Protein AF-A0A916DM72-F1 (afdb_monomer)

pLDDT: mean 70.42, std 20.65, range [30.05, 92.31]

Radius of gyration: 19.72 Å; Cα contacts (8 Å, |Δi|>4): 165; chains: 1; bounding box: 39×69×41 Å

Nearest PDB structures (foldseek):
  4cnz-assembly2_F  TM=7.551E-01  e=2.089E-03  Azospirillum brasilense
  4c3k-assembly2_C  TM=7.661E-01  e=3.085E-03  Synechococcus elongatus
  1ufl-assembly1_C  TM=6.853E-01  e=6.728E-03  Thermus thermophilus HB8
  4usi-assembly1_C  TM=7.228E-01  e=2.467E-02  Chlamydomonas reinhardtii
  7o9m-assembly1_f  TM=4.682E-01  e=5.041E-02  Homo sapiens

Foldseek 3Di:
DWKKKKFKDQDDVLLVQLLVLCVVVPQDVLQKDKDWDDPPDPDPDDRTMIMIMGIHPDVVCVVVSQCSSVVSPRPDMDMDDADDDPPDPGPGPCPPPDPDPPDPPDDDDDDDDDDD

Structure (mmCIF, N/CA/C/O backbone):
data_AF-A0A916DM72-F1
#
_entry.id   AF-A0A916DM72-F1
#
loop_
_atom_site.group_PDB
_atom_site.id
_atom_site.type_symbol
_atom_site.label_atom_id
_atom_site.label_alt_id
_atom_site.label_comp_id
_atom_site.label_asym_id
_atom_site.label_entity_id
_atom_site.label_seq_id
_atom_site.pdbx_PDB_ins_code
_atom_site.Cartn_x
_atom_site.Cartn_y
_atom_site.Cartn_z
_atom_site.occupancy
_atom_site.B_iso_or_equiv
_atom_site.auth_seq_id
_atom_site.auth_comp_id
_atom_site.auth_asym_id
_atom_site.auth_atom_id
_atom_site.pdbx_PDB_model_num
ATOM 1 N N . MET A 1 1 ? 13.321 4.371 -14.922 1.00 62.38 1 MET A N 1
ATOM 2 C CA . MET A 1 1 ? 12.310 5.147 -14.182 1.00 62.38 1 MET A CA 1
ATOM 3 C C . MET A 1 1 ? 11.334 4.144 -13.632 1.00 62.38 1 MET A C 1
ATOM 5 O O . MET A 1 1 ? 10.777 3.394 -14.422 1.00 62.38 1 MET A O 1
ATOM 9 N N . ASP A 1 2 ? 11.210 4.082 -12.316 1.00 71.38 2 ASP A N 1
ATOM 10 C CA . ASP A 1 2 ? 10.321 3.139 -11.652 1.00 71.38 2 ASP A CA 1
ATOM 11 C C . ASP A 1 2 ? 8.953 3.788 -11.436 1.00 71.38 2 ASP A C 1
ATOM 13 O O . ASP A 1 2 ? 8.852 4.986 -11.136 1.00 71.38 2 ASP A O 1
ATOM 17 N N . THR A 1 3 ? 7.896 2.994 -11.582 1.00 85.69 3 THR A N 1
ATOM 18 C CA . THR A 1 3 ? 6.562 3.409 -11.159 1.00 85.69 3 THR A CA 1
ATOM 19 C C . THR A 1 3 ? 6.425 3.106 -9.673 1.00 85.69 3 THR A C 1
ATOM 21 O O . THR A 1 3 ? 6.817 2.043 -9.197 1.00 85.69 3 THR A O 1
ATOM 24 N N . ILE A 1 4 ? 5.870 4.040 -8.915 1.00 87.69 4 ILE A N 1
ATOM 25 C CA . ILE A 1 4 ? 5.521 3.849 -7.513 1.00 87.69 4 ILE A CA 1
ATOM 26 C C . ILE A 1 4 ? 4.005 3.954 -7.416 1.00 87.69 4 ILE A C 1
ATOM 28 O O . ILE A 1 4 ? 3.411 4.941 -7.852 1.00 87.69 4 ILE A O 1
ATOM 32 N N . ILE A 1 5 ? 3.378 2.933 -6.846 1.00 89.56 5 ILE A N 1
ATOM 33 C CA . ILE A 1 5 ? 1.949 2.933 -6.549 1.00 89.56 5 ILE A CA 1
ATOM 34 C C . ILE A 1 5 ? 1.797 3.049 -5.034 1.00 89.56 5 ILE A C 1
ATOM 36 O O . ILE A 1 5 ? 2.342 2.237 -4.288 1.00 89.56 5 ILE A O 1
ATOM 40 N N . ALA A 1 6 ? 1.093 4.075 -4.569 1.00 87.56 6 ALA A N 1
ATOM 41 C CA . ALA A 1 6 ? 0.894 4.355 -3.154 1.00 87.56 6 ALA A CA 1
ATOM 42 C C . ALA A 1 6 ? -0.586 4.250 -2.778 1.00 87.56 6 ALA A C 1
ATOM 44 O O . ALA A 1 6 ? -1.407 5.009 -3.284 1.00 87.56 6 ALA A O 1
ATOM 45 N N . GLY A 1 7 ? -0.919 3.341 -1.863 1.00 89.25 7 GLY A N 1
ATOM 46 C CA . GLY A 1 7 ? -2.249 3.206 -1.271 1.00 89.25 7 GLY A CA 1
ATOM 47 C C . GLY A 1 7 ? -2.286 3.796 0.136 1.00 89.25 7 GLY A C 1
ATOM 48 O O . GLY A 1 7 ? -1.423 3.482 0.956 1.00 89.25 7 GLY A O 1
ATOM 49 N N . ARG A 1 8 ? -3.270 4.649 0.435 1.00 89.25 8 ARG A N 1
ATOM 50 C CA . ARG A 1 8 ? -3.534 5.160 1.792 1.00 89.25 8 ARG A CA 1
ATOM 51 C C . ARG A 1 8 ? -4.618 4.335 2.474 1.00 89.25 8 ARG A C 1
ATOM 53 O O . ARG A 1 8 ? -5.652 4.083 1.876 1.00 89.25 8 ARG A O 1
ATOM 60 N N . PHE A 1 9 ? -4.417 4.024 3.744 1.00 86.81 9 PHE A N 1
ATOM 61 C CA . PHE A 1 9 ? -5.295 3.216 4.582 1.00 86.81 9 PHE A CA 1
ATOM 62 C C . PHE A 1 9 ? -5.604 3.956 5.888 1.00 86.81 9 PHE A C 1
ATOM 64 O O . PHE A 1 9 ? -4.742 4.644 6.443 1.00 86.81 9 PHE A O 1
ATOM 71 N N . ASP A 1 10 ? -6.814 3.779 6.416 1.00 83.31 10 ASP A N 1
ATOM 72 C CA . ASP A 1 10 ? -7.255 4.359 7.696 1.00 83.31 10 ASP A CA 1
ATOM 73 C C . ASP A 1 10 ? -6.937 3.455 8.913 1.00 83.31 10 ASP A C 1
ATOM 75 O O . ASP A 1 10 ? -7.579 3.538 9.962 1.00 83.31 10 ASP A O 1
ATOM 79 N N . GLY A 1 11 ? -5.926 2.586 8.793 1.00 82.00 11 GLY A N 1
ATOM 80 C CA . GLY A 1 11 ? -5.458 1.723 9.876 1.00 82.00 11 GLY A CA 1
ATOM 81 C C . GLY A 1 11 ? -4.289 0.817 9.483 1.00 82.00 11 GLY A C 1
ATOM 82 O O . GLY A 1 11 ? -3.950 0.680 8.310 1.00 82.00 11 GLY A O 1
ATOM 83 N N . PHE A 1 12 ? -3.669 0.194 10.488 1.00 82.69 12 PHE A N 1
ATOM 84 C CA . PHE A 1 12 ? -2.513 -0.691 10.300 1.00 82.69 12 PHE A CA 1
ATOM 85 C C . PHE A 1 12 ? -2.895 -2.088 9.790 1.00 82.69 12 PHE A C 1
ATOM 87 O O . PHE A 1 12 ? -2.163 -2.659 8.995 1.00 82.69 12 PHE A O 1
ATOM 94 N N . ASP A 1 13 ? -4.054 -2.608 10.197 1.00 86.12 13 ASP A N 1
ATOM 95 C CA . ASP A 1 13 ? -4.525 -3.951 9.829 1.00 86.12 13 ASP A CA 1
ATOM 96 C C . ASP A 1 13 ? -4.749 -4.105 8.312 1.00 86.12 13 ASP A C 1
ATOM 98 O O . ASP A 1 13 ? -4.210 -5.012 7.676 1.00 86.12 13 ASP A O 1
ATOM 102 N N . ALA A 1 14 ? -5.445 -3.136 7.706 1.00 85.25 14 ALA A N 1
ATOM 103 C CA . ALA A 1 14 ? -5.658 -3.090 6.261 1.00 85.25 14 ALA A CA 1
ATOM 104 C C . ALA A 1 14 ? -4.338 -2.904 5.489 1.00 85.25 14 ALA A C 1
ATOM 106 O O . ALA A 1 14 ? -4.121 -3.542 4.461 1.00 85.25 14 ALA A O 1
ATOM 107 N N . ALA A 1 15 ? -3.420 -2.086 6.012 1.00 84.69 15 ALA A N 1
ATOM 108 C CA . ALA A 1 15 ? -2.113 -1.870 5.399 1.00 84.69 15 ALA A CA 1
ATOM 109 C C . ALA A 1 15 ? -1.207 -3.116 5.456 1.00 84.69 15 ALA A C 1
ATOM 111 O O . ALA A 1 15 ? -0.507 -3.409 4.486 1.00 84.69 15 ALA A O 1
ATOM 112 N N . GLU A 1 16 ? -1.224 -3.870 6.558 1.00 86.38 16 GLU A N 1
ATOM 113 C CA . GLU A 1 16 ? -0.503 -5.145 6.655 1.00 86.38 16 GLU A CA 1
ATOM 114 C C . GLU A 1 16 ? -1.113 -6.198 5.730 1.00 86.38 16 GLU A C 1
ATOM 116 O O . GLU A 1 16 ? -0.373 -6.839 4.986 1.00 86.38 16 GLU A O 1
ATOM 121 N N . SER A 1 17 ? -2.445 -6.292 5.677 1.00 88.81 17 SER A N 1
ATOM 122 C CA . SER A 1 17 ? -3.141 -7.163 4.722 1.00 88.81 17 SER A CA 1
ATOM 123 C C . SER A 1 17 ? -2.749 -6.830 3.279 1.00 88.81 17 SER A C 1
ATOM 125 O O . SER A 1 17 ? -2.485 -7.727 2.478 1.00 88.81 17 SER A O 1
ATOM 127 N N . ALA A 1 18 ? -2.645 -5.539 2.949 1.00 88.50 18 ALA A N 1
ATOM 128 C CA . ALA A 1 18 ? -2.181 -5.078 1.646 1.00 88.50 18 ALA A CA 1
ATOM 129 C C . ALA A 1 18 ? -0.741 -5.512 1.353 1.00 88.50 18 ALA A C 1
ATOM 131 O O . ALA A 1 18 ? -0.462 -6.030 0.272 1.00 88.50 18 ALA A O 1
ATOM 132 N N . ARG A 1 19 ? 0.170 -5.362 2.322 1.00 87.62 19 ARG A N 1
ATOM 133 C CA . ARG A 1 19 ? 1.561 -5.822 2.204 1.00 87.62 19 ARG A CA 1
ATOM 134 C C . ARG A 1 19 ? 1.625 -7.326 1.945 1.00 87.62 19 ARG A C 1
ATOM 136 O O . ARG A 1 19 ? 2.306 -7.752 1.018 1.00 87.62 19 ARG A O 1
ATOM 143 N N . GLU A 1 20 ? 0.916 -8.126 2.735 1.00 89.88 20 GLU A N 1
ATOM 144 C CA . GLU A 1 20 ? 0.890 -9.583 2.582 1.00 89.88 20 GLU A CA 1
ATOM 145 C C . GLU A 1 20 ? 0.334 -10.000 1.219 1.00 89.88 20 GLU A C 1
ATOM 147 O O . GLU A 1 20 ? 0.864 -10.907 0.576 1.00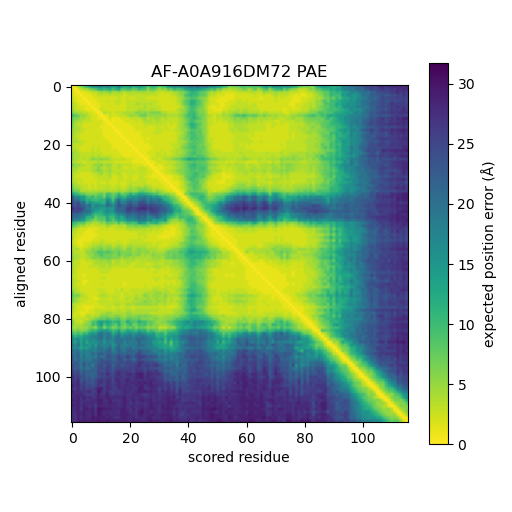 89.88 20 GLU A O 1
ATOM 152 N N . ARG A 1 21 ? -0.699 -9.302 0.739 1.00 90.56 21 ARG A N 1
ATOM 153 C CA . ARG A 1 21 ? -1.296 -9.552 -0.574 1.00 90.56 21 ARG A CA 1
ATOM 154 C C . ARG A 1 21 ? -0.345 -9.186 -1.715 1.00 90.56 21 ARG A C 1
ATOM 156 O O . ARG A 1 21 ? -0.227 -9.954 -2.664 1.00 90.56 21 ARG A O 1
ATOM 163 N N . LEU A 1 22 ? 0.373 -8.068 -1.600 1.00 89.62 22 LEU A N 1
ATOM 164 C CA . LEU A 1 22 ? 1.409 -7.673 -2.558 1.00 89.62 22 LEU A CA 1
ATOM 165 C C . LEU A 1 22 ? 2.549 -8.703 -2.591 1.00 89.62 22 LEU A C 1
ATOM 167 O O . LEU A 1 22 ? 2.977 -9.110 -3.670 1.00 89.62 22 LEU A O 1
ATOM 171 N N . GLU A 1 23 ? 2.991 -9.193 -1.431 1.00 88.75 23 GLU A N 1
ATOM 172 C CA . GLU A 1 23 ? 3.995 -10.262 -1.351 1.00 88.75 23 GLU A CA 1
ATOM 173 C C . GLU A 1 23 ? 3.497 -11.562 -2.000 1.00 88.75 23 GLU A C 1
ATOM 175 O O . GLU A 1 23 ? 4.226 -12.180 -2.778 1.00 88.75 23 GLU A O 1
ATOM 180 N N . ALA A 1 24 ? 2.235 -11.936 -1.772 1.00 89.88 24 ALA A N 1
ATOM 181 C CA . ALA A 1 24 ? 1.612 -13.102 -2.400 1.00 89.88 24 ALA A CA 1
ATOM 182 C C . ALA A 1 24 ? 1.478 -12.968 -3.930 1.00 89.88 24 ALA A C 1
ATOM 184 O O . ALA A 1 24 ? 1.583 -13.965 -4.643 1.00 89.88 24 ALA A O 1
ATOM 185 N N . CYS A 1 25 ? 1.298 -11.750 -4.447 1.00 87.38 25 CYS A N 1
ATOM 186 C CA . CYS A 1 25 ? 1.310 -11.448 -5.883 1.00 87.38 25 CYS A CA 1
ATOM 187 C C . CYS A 1 25 ? 2.730 -11.387 -6.484 1.00 87.38 25 CYS A C 1
ATOM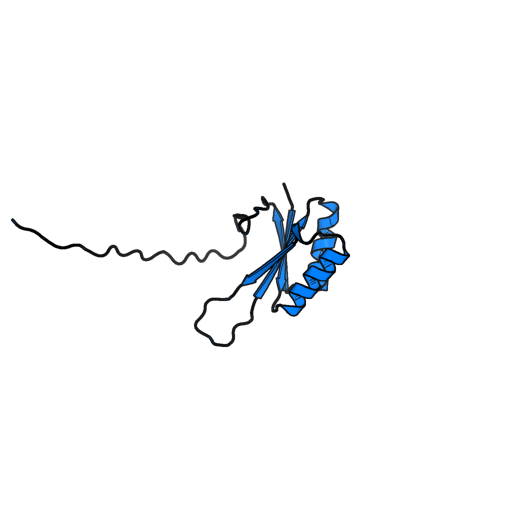 189 O O . CYS A 1 25 ? 2.888 -11.185 -7.688 1.00 87.38 25 CYS A O 1
ATOM 191 N N . GLY A 1 26 ? 3.774 -11.581 -5.672 1.00 87.94 26 GLY A N 1
ATOM 192 C CA . GLY A 1 26 ? 5.163 -11.628 -6.124 1.00 87.94 26 GLY A CA 1
ATOM 193 C C . GLY A 1 26 ? 5.878 -10.276 -6.130 1.00 87.94 26 GLY A C 1
ATOM 194 O O . GLY A 1 26 ? 6.937 -10.162 -6.751 1.00 87.94 26 GLY A O 1
ATOM 195 N N . PHE A 1 27 ? 5.342 -9.257 -5.449 1.00 87.38 27 PHE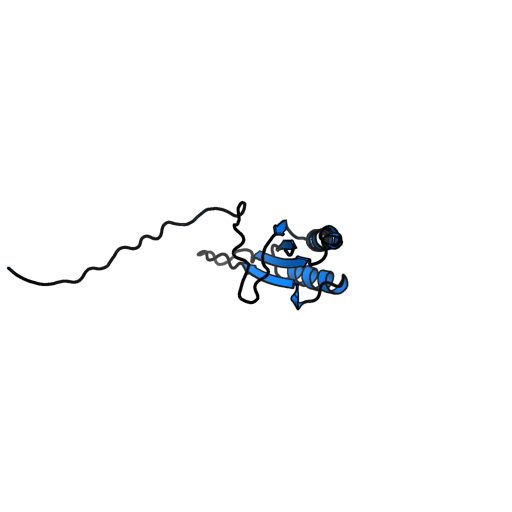 A N 1
ATOM 196 C CA . PHE A 1 27 ? 6.091 -8.037 -5.154 1.00 87.38 27 PHE A CA 1
ATOM 197 C C . PHE A 1 27 ? 7.004 -8.297 -3.948 1.00 87.38 27 PHE A C 1
ATOM 199 O O . PHE A 1 27 ? 6.516 -8.567 -2.852 1.00 87.38 27 PHE A O 1
ATOM 206 N N . PRO A 1 28 ? 8.338 -8.242 -4.098 1.00 85.44 28 PRO A N 1
ATOM 207 C CA . PRO A 1 28 ? 9.232 -8.531 -2.987 1.00 85.44 28 PRO A CA 1
ATOM 208 C C . PRO A 1 28 ? 9.106 -7.448 -1.916 1.00 85.44 28 PRO A C 1
ATOM 210 O O . PRO A 1 28 ? 8.993 -6.264 -2.235 1.00 85.44 28 PRO A O 1
ATOM 213 N N . ARG A 1 29 ? 9.244 -7.832 -0.643 1.00 80.69 29 ARG A N 1
ATOM 214 C CA . ARG A 1 29 ? 9.193 -6.904 0.498 1.00 80.69 29 ARG A CA 1
ATOM 215 C C . ARG A 1 29 ? 10.166 -5.728 0.369 1.00 80.69 29 ARG A C 1
ATOM 217 O O . ARG A 1 29 ? 9.862 -4.636 0.819 1.00 80.69 29 ARG A O 1
ATOM 224 N N . SER A 1 30 ? 11.303 -5.908 -0.307 1.00 83.31 30 SER A N 1
ATOM 225 C CA . SER A 1 30 ? 12.266 -4.830 -0.597 1.00 83.31 30 SER A CA 1
ATOM 226 C C . SER A 1 30 ? 11.719 -3.736 -1.527 1.00 83.31 30 SER A C 1
ATOM 228 O O . SER A 1 30 ? 12.230 -2.619 -1.529 1.00 83.31 30 SER A O 1
ATOM 230 N N . SER A 1 31 ? 10.697 -4.051 -2.326 1.00 85.56 31 SER A N 1
ATOM 231 C CA . SER A 1 31 ? 9.984 -3.105 -3.192 1.00 85.56 31 SER A CA 1
ATOM 232 C C . SER A 1 31 ? 8.703 -2.572 -2.545 1.00 85.56 31 SER A C 1
ATOM 234 O O . SER A 1 31 ? 8.023 -1.769 -3.166 1.00 85.56 31 SER A O 1
ATOM 236 N N . ILE A 1 32 ? 8.370 -2.980 -1.316 1.00 86.88 32 ILE A N 1
ATOM 237 C CA . ILE A 1 32 ? 7.194 -2.510 -0.576 1.00 86.88 32 ILE A CA 1
ATOM 238 C C . ILE A 1 32 ? 7.671 -1.709 0.634 1.00 86.88 32 ILE A C 1
ATOM 240 O O . ILE A 1 32 ? 8.561 -2.126 1.372 1.00 86.88 32 ILE A O 1
ATOM 244 N N . ARG A 1 33 ? 7.071 -0.548 0.874 1.00 84.75 33 ARG A N 1
ATOM 245 C CA . ARG A 1 33 ? 7.337 0.280 2.049 1.00 84.75 33 ARG A CA 1
ATOM 246 C C . ARG A 1 33 ? 6.035 0.692 2.699 1.00 84.75 33 ARG A C 1
ATOM 248 O O . ARG A 1 33 ? 5.120 1.153 2.029 1.00 84.75 33 ARG A O 1
ATOM 255 N N . VAL A 1 34 ? 5.978 0.546 4.015 1.00 83.75 34 VAL A N 1
ATOM 256 C CA . VAL A 1 34 ? 4.822 0.920 4.828 1.00 83.75 34 VAL A CA 1
ATOM 257 C C . VAL A 1 34 ? 5.219 2.104 5.695 1.00 83.75 34 VAL A C 1
ATOM 259 O O . VAL A 1 34 ? 6.227 2.057 6.399 1.00 83.75 34 VAL A O 1
ATOM 262 N N . TYR A 1 35 ? 4.428 3.167 5.637 1.00 77.94 35 TYR A N 1
ATOM 263 C CA . TYR A 1 35 ? 4.655 4.403 6.369 1.00 77.94 35 TYR A CA 1
ATOM 264 C C . TYR A 1 35 ? 3.447 4.727 7.220 1.00 77.94 35 TYR A C 1
ATOM 266 O O . TYR A 1 35 ? 2.321 4.696 6.739 1.00 77.94 35 TYR A O 1
ATOM 274 N N . VAL A 1 36 ? 3.682 5.092 8.472 1.00 75.69 36 VAL A N 1
ATOM 275 C CA . VAL A 1 36 ? 2.619 5.505 9.383 1.00 75.69 36 VAL A CA 1
ATOM 276 C C . VAL A 1 36 ? 2.644 7.027 9.494 1.00 75.69 36 VAL A C 1
ATOM 278 O O . VAL A 1 36 ? 3.585 7.596 10.046 1.00 75.69 36 VAL A O 1
ATOM 281 N N . ASP A 1 37 ? 1.614 7.687 8.966 1.00 72.62 37 ASP A N 1
ATOM 282 C CA . ASP A 1 37 ? 1.380 9.114 9.168 1.00 72.62 37 ASP A CA 1
ATOM 283 C C . ASP A 1 37 ? 0.711 9.323 10.528 1.00 72.62 37 ASP A C 1
ATOM 285 O O . ASP A 1 37 ? -0.488 9.098 10.735 1.00 72.62 37 ASP A O 1
ATOM 289 N N . LEU A 1 38 ? 1.522 9.760 11.485 1.00 62.44 38 LEU A N 1
ATOM 290 C CA . LEU A 1 38 ? 1.036 10.249 12.762 1.00 62.44 38 LEU A CA 1
ATOM 291 C C . LEU A 1 38 ? 0.724 11.734 12.595 1.00 62.44 38 LEU A C 1
ATOM 293 O O . LEU A 1 38 ? 1.602 12.582 12.750 1.00 62.44 38 LEU A O 1
ATOM 297 N N . GLN A 1 39 ? -0.534 12.058 12.293 1.00 57.19 39 GLN A N 1
ATOM 298 C CA . GLN A 1 39 ? -1.037 13.432 12.299 1.00 57.19 39 GLN A CA 1
ATOM 299 C C . GLN A 1 39 ? -0.670 14.118 13.629 1.00 57.19 39 GLN A C 1
ATOM 301 O O . GLN A 1 39 ? -1.323 13.896 14.653 1.00 57.19 39 GLN A O 1
ATOM 306 N N . ARG A 1 40 ? 0.369 14.964 13.638 1.00 50.06 40 ARG A N 1
ATOM 307 C CA . ARG A 1 40 ? 0.807 15.692 14.839 1.00 50.06 40 ARG A CA 1
ATOM 308 C C . ARG A 1 40 ? -0.200 16.799 15.147 1.00 50.06 40 ARG A C 1
ATOM 310 O O . ARG A 1 40 ? -0.079 17.926 14.680 1.00 50.06 40 ARG A O 1
ATOM 317 N N . GLY A 1 41 ? -1.217 16.466 15.933 1.00 48.72 41 GLY A N 1
ATOM 318 C CA . GLY A 1 41 ? -2.236 17.395 16.408 1.00 48.72 41 GLY A CA 1
ATOM 319 C C . GLY A 1 41 ? -2.679 17.054 17.829 1.00 48.72 41 GLY A C 1
ATOM 320 O O . GLY A 1 41 ? -2.778 15.890 18.189 1.00 48.72 41 GLY A O 1
ATOM 321 N N . ARG A 1 42 ? -2.962 18.094 18.621 1.00 51.47 42 ARG A N 1
ATOM 322 C CA . ARG A 1 42 ? -3.345 18.140 20.055 1.00 51.47 42 ARG A CA 1
ATOM 323 C C . ARG A 1 42 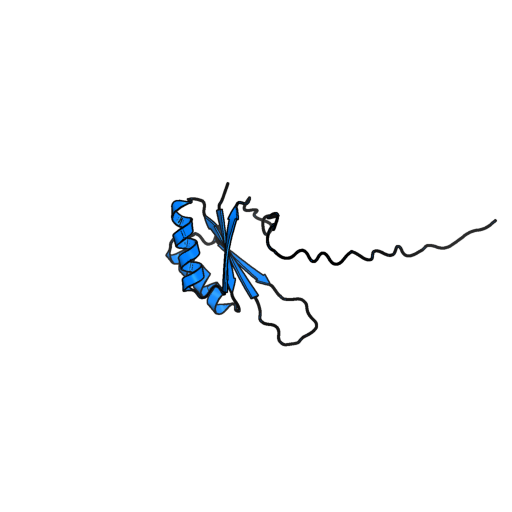? -4.596 17.330 20.483 1.00 51.47 42 ARG A C 1
ATOM 325 O O . ARG A 1 42 ? -5.223 17.668 21.480 1.00 51.47 42 ARG A O 1
ATOM 332 N N . SER A 1 43 ? -5.010 16.298 19.750 1.00 55.91 43 SER A N 1
ATOM 333 C CA . SER A 1 43 ? -6.233 15.521 20.013 1.00 55.91 43 SER A CA 1
ATOM 334 C C . SER A 1 43 ? -5.905 14.044 20.263 1.00 55.91 43 SER A C 1
ATOM 336 O O . SER A 1 43 ? -5.375 13.368 19.391 1.00 55.91 43 SER A O 1
ATOM 338 N N . LEU A 1 44 ? -6.267 13.536 21.449 1.00 51.97 44 LEU A N 1
ATOM 339 C CA . LEU A 1 44 ? -5.993 12.177 21.964 1.00 51.97 44 LEU A CA 1
ATOM 340 C C . LEU A 1 44 ? -6.662 11.021 21.183 1.00 51.97 44 LEU A C 1
ATOM 342 O O . LEU A 1 44 ? -6.588 9.872 21.608 1.00 51.97 44 LEU A O 1
ATOM 346 N N . ARG A 1 45 ? -7.332 11.303 20.062 1.00 55.59 45 ARG A N 1
ATOM 347 C CA . ARG A 1 45 ? -7.969 10.316 19.181 1.00 55.59 45 ARG A CA 1
ATOM 348 C C . ARG A 1 45 ? -7.905 10.824 17.745 1.00 55.59 45 ARG A C 1
ATOM 350 O O . ARG A 1 45 ? -8.842 11.465 17.279 1.00 55.59 45 ARG A O 1
ATOM 357 N N . ARG A 1 46 ? -6.790 10.603 17.052 1.00 56.56 46 ARG A N 1
ATOM 358 C CA . ARG A 1 46 ? -6.747 10.767 15.593 1.00 56.56 46 ARG A CA 1
ATOM 359 C C . ARG A 1 46 ? -6.596 9.406 14.923 1.00 56.56 46 ARG A C 1
ATOM 361 O O . ARG A 1 46 ? -5.881 8.566 15.469 1.00 56.56 46 ARG A O 1
ATOM 368 N N . PRO A 1 47 ? -7.271 9.189 13.780 1.00 58.12 47 PRO A N 1
ATOM 369 C CA . PRO A 1 47 ? -7.070 7.991 12.985 1.00 58.12 47 PRO A CA 1
ATOM 370 C C . PRO A 1 47 ? -5.610 7.950 12.536 1.00 58.12 47 PRO A C 1
ATOM 372 O O . PRO A 1 47 ? -5.076 8.936 12.020 1.00 58.12 47 PRO A O 1
ATOM 375 N N . VAL A 1 48 ? -4.963 6.820 12.798 1.00 69.19 48 VAL A N 1
ATOM 376 C CA . VAL A 1 48 ? -3.639 6.521 12.266 1.00 69.19 48 VAL A CA 1
ATOM 377 C C . VAL A 1 48 ? -3.825 6.272 10.779 1.00 69.19 48 VAL A C 1
ATOM 379 O O . VAL A 1 48 ? -4.566 5.367 10.405 1.00 69.19 48 VAL A O 1
ATOM 382 N N . ARG A 1 49 ? -3.178 7.078 9.939 1.00 79.50 49 ARG A N 1
ATOM 383 C CA . ARG A 1 49 ? -3.171 6.831 8.499 1.00 79.50 49 ARG A CA 1
ATOM 384 C C . ARG A 1 49 ? -1.904 6.096 8.136 1.00 79.50 49 ARG A C 1
ATOM 386 O O . ARG A 1 49 ? -0.824 6.453 8.594 1.00 79.50 49 ARG A O 1
ATOM 393 N N . VAL A 1 50 ? -2.039 5.055 7.335 1.00 85.62 50 VAL A N 1
ATOM 394 C CA . VAL A 1 50 ? -0.917 4.234 6.899 1.00 85.62 50 VAL A CA 1
ATOM 395 C C . VAL A 1 50 ? -0.856 4.289 5.386 1.00 85.62 50 VAL A C 1
ATOM 397 O O . VAL A 1 50 ? -1.864 4.099 4.720 1.00 85.62 50 VAL A O 1
ATOM 400 N N . THR A 1 51 ? 0.313 4.574 4.834 1.00 87.06 51 THR A N 1
ATOM 401 C CA . THR A 1 51 ? 0.541 4.575 3.392 1.00 87.06 51 THR A CA 1
ATOM 402 C C . THR A 1 51 ? 1.433 3.397 3.039 1.00 87.06 51 THR A C 1
ATOM 404 O O . THR A 1 51 ? 2.549 3.294 3.547 1.00 87.06 51 THR A O 1
ATOM 407 N N . VAL A 1 52 ? 0.956 2.528 2.155 1.00 88.56 52 VAL A N 1
ATOM 408 C CA . VAL A 1 52 ? 1.736 1.436 1.571 1.00 88.56 52 VAL A CA 1
ATOM 409 C C . VAL A 1 52 ? 2.158 1.863 0.173 1.00 88.56 52 VAL A C 1
ATOM 411 O O . VAL A 1 52 ? 1.314 2.082 -0.689 1.00 88.56 52 VAL A O 1
ATOM 414 N N . ALA A 1 53 ? 3.459 2.005 -0.044 1.00 88.25 53 ALA A N 1
ATOM 415 C CA . ALA A 1 53 ? 4.047 2.307 -1.339 1.00 88.25 53 ALA A CA 1
ATOM 416 C C . ALA A 1 53 ? 4.725 1.058 -1.900 1.00 88.25 53 ALA A C 1
ATOM 418 O O . ALA A 1 53 ? 5.536 0.432 -1.217 1.00 88.25 53 ALA A O 1
ATOM 419 N N . VAL A 1 54 ? 4.428 0.714 -3.148 1.00 89.56 54 VAL A N 1
ATOM 420 C CA . VAL A 1 54 ? 5.073 -0.380 -3.872 1.00 89.56 54 VAL A CA 1
ATOM 421 C C . VAL A 1 54 ? 5.786 0.158 -5.104 1.00 89.56 54 VAL A C 1
ATOM 423 O O . VAL A 1 54 ? 5.213 0.898 -5.901 1.00 89.56 54 VAL A O 1
ATOM 426 N N . ARG A 1 55 ? 7.060 -0.207 -5.249 1.00 89.25 55 ARG A N 1
ATOM 427 C CA . ARG A 1 55 ? 7.843 0.011 -6.460 1.00 89.25 55 ARG A CA 1
ATOM 428 C C . ARG A 1 55 ? 7.512 -1.077 -7.470 1.00 89.25 55 ARG A C 1
ATOM 430 O O . ARG A 1 55 ? 7.708 -2.263 -7.201 1.00 89.25 55 ARG A O 1
ATOM 437 N N . VAL A 1 56 ? 7.098 -0.653 -8.651 1.00 87.62 56 VAL A N 1
ATOM 438 C CA . VAL A 1 56 ? 6.804 -1.499 -9.798 1.00 87.62 56 VAL A CA 1
ATOM 439 C C . VAL A 1 56 ? 7.862 -1.230 -10.869 1.00 87.62 56 VAL A C 1
ATOM 441 O O . VAL A 1 56 ? 7.950 -0.137 -11.428 1.00 87.62 56 VAL A O 1
ATOM 444 N N . GLY A 1 57 ? 8.716 -2.229 -11.104 1.00 81.81 57 GLY A N 1
ATOM 445 C CA . GLY A 1 57 ? 9.775 -2.167 -12.121 1.00 81.81 57 GLY A CA 1
ATOM 446 C C . GLY A 1 57 ? 9.313 -2.582 -13.522 1.00 81.81 57 GLY A C 1
ATOM 447 O O . GLY A 1 57 ? 10.043 -2.384 -14.486 1.00 81.81 57 GLY A O 1
ATOM 448 N N . ASP A 1 58 ? 8.114 -3.158 -13.628 1.00 84.69 58 ASP A N 1
ATOM 449 C CA . ASP A 1 58 ? 7.513 -3.638 -14.870 1.00 84.69 58 ASP A CA 1
ATOM 450 C C . ASP A 1 58 ? 6.098 -3.071 -14.991 1.00 84.69 58 ASP A C 1
ATOM 452 O O . ASP A 1 58 ? 5.210 -3.451 -14.231 1.00 84.69 58 ASP A O 1
ATOM 456 N N . SER A 1 59 ? 5.884 -2.149 -15.931 1.00 80.06 59 SER A N 1
ATOM 457 C CA . SER A 1 59 ? 4.633 -1.384 -16.011 1.00 80.06 59 SER A CA 1
ATOM 458 C C . SER A 1 59 ? 3.402 -2.235 -16.330 1.00 80.06 59 SER A C 1
ATOM 460 O O . SER A 1 59 ? 2.284 -1.771 -16.136 1.00 80.06 59 SER A O 1
ATOM 462 N N . ALA A 1 60 ? 3.571 -3.476 -16.803 1.00 86.62 60 ALA A N 1
ATOM 463 C CA . ALA A 1 60 ? 2.451 -4.400 -16.983 1.00 86.62 60 ALA A CA 1
ATOM 464 C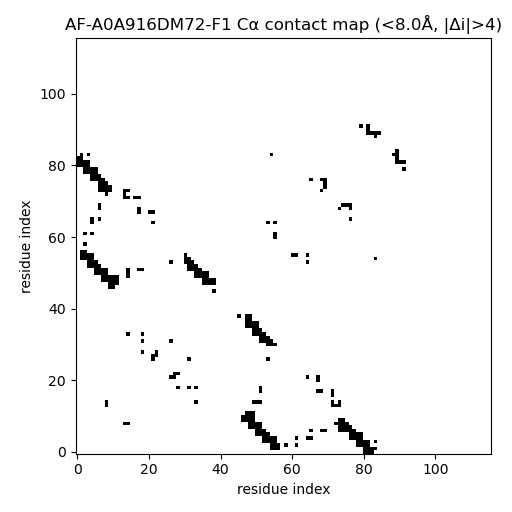 C . ALA A 1 60 ? 1.844 -4.860 -15.644 1.00 86.62 60 ALA A C 1
ATOM 466 O O . ALA A 1 60 ? 0.719 -5.348 -15.629 1.00 86.62 60 ALA A O 1
ATOM 467 N N . ARG A 1 61 ? 2.562 -4.683 -14.525 1.00 86.88 61 ARG A N 1
ATOM 468 C CA . ARG A 1 61 ? 2.094 -5.003 -13.167 1.00 86.88 61 ARG A CA 1
ATOM 469 C C . ARG A 1 61 ? 1.538 -3.800 -12.406 1.00 86.88 61 ARG A C 1
ATOM 471 O O . ARG A 1 61 ? 1.200 -3.936 -11.229 1.00 86.88 61 ARG A O 1
ATOM 478 N N . ASP A 1 62 ? 1.456 -2.629 -13.039 1.00 88.19 62 ASP A N 1
ATOM 479 C CA . ASP A 1 62 ? 0.895 -1.426 -12.415 1.00 88.19 62 ASP A CA 1
ATOM 480 C C . ASP A 1 62 ? -0.564 -1.676 -11.995 1.00 88.19 62 ASP A C 1
ATOM 482 O O . ASP A 1 62 ? -0.933 -1.403 -10.852 1.00 88.19 62 ASP A O 1
ATOM 486 N N . ASP A 1 63 ? -1.371 -2.253 -12.891 1.00 88.75 63 ASP A N 1
ATOM 487 C CA . ASP A 1 63 ? -2.778 -2.577 -12.635 1.00 88.75 63 ASP A CA 1
ATOM 488 C C . ASP A 1 63 ? -2.943 -3.626 -11.527 1.00 88.75 63 ASP A C 1
ATOM 490 O O . ASP A 1 63 ? -3.824 -3.482 -10.681 1.00 88.75 63 ASP A O 1
ATOM 494 N N . ASP A 1 64 ? -2.057 -4.626 -11.459 1.00 89.94 64 ASP A N 1
ATOM 495 C CA . ASP A 1 64 ? -2.059 -5.621 -10.379 1.00 89.94 64 ASP A CA 1
ATOM 496 C C . ASP A 1 64 ? -1.793 -4.961 -9.019 1.00 89.94 64 ASP A C 1
ATOM 498 O O . ASP A 1 64 ? -2.491 -5.228 -8.039 1.00 89.94 64 ASP A O 1
ATOM 502 N N . ALA A 1 65 ? -0.804 -4.064 -8.947 1.00 88.62 65 ALA A N 1
ATOM 503 C CA . ALA A 1 65 ? -0.479 -3.337 -7.723 1.00 88.62 65 ALA A CA 1
ATOM 504 C C . ALA A 1 65 ? -1.631 -2.425 -7.273 1.00 88.62 65 ALA A C 1
ATOM 506 O O . ALA A 1 65 ? -1.970 -2.396 -6.087 1.00 88.62 65 ALA A O 1
ATOM 507 N N . ILE A 1 66 ? -2.252 -1.704 -8.213 1.00 91.38 66 ILE A N 1
ATOM 508 C CA . ILE A 1 66 ? -3.420 -0.856 -7.944 1.00 91.38 66 ILE A CA 1
ATOM 509 C C . ILE A 1 66 ? -4.584 -1.712 -7.446 1.00 91.38 66 ILE A C 1
ATOM 511 O O . ILE A 1 66 ? -5.171 -1.393 -6.413 1.00 91.38 66 ILE A O 1
ATOM 515 N N . HIS A 1 67 ? -4.881 -2.814 -8.136 1.00 92.19 67 HIS A N 1
ATOM 516 C CA . HIS A 1 67 ? -5.976 -3.706 -7.782 1.00 92.19 67 HIS A CA 1
ATOM 517 C C . HIS A 1 67 ? -5.794 -4.309 -6.389 1.00 92.19 67 HIS A C 1
ATOM 519 O O . HIS A 1 67 ? -6.746 -4.370 -5.617 1.00 92.19 67 HIS A O 1
ATOM 525 N N . VAL A 1 68 ? -4.574 -4.716 -6.027 1.00 92.31 68 VAL A N 1
ATOM 526 C CA . VAL A 1 68 ? -4.289 -5.255 -4.692 1.00 92.31 68 VAL A CA 1
ATOM 527 C C . VAL A 1 68 ? -4.506 -4.204 -3.601 1.00 92.31 68 VAL A C 1
ATOM 529 O O . VAL A 1 68 ? -5.118 -4.511 -2.575 1.00 92.31 68 VAL A O 1
ATOM 532 N N . LEU A 1 69 ? -4.026 -2.973 -3.799 1.00 89.62 69 LEU A N 1
ATOM 533 C CA . LEU A 1 69 ? -4.205 -1.890 -2.827 1.00 89.62 69 LEU A CA 1
ATOM 534 C C . LEU A 1 69 ? -5.685 -1.507 -2.680 1.00 89.62 69 LEU A C 1
ATOM 536 O O . LEU A 1 69 ? -6.169 -1.346 -1.564 1.00 89.62 69 LEU A O 1
ATOM 540 N N . ASP A 1 70 ? -6.420 -1.429 -3.787 1.00 91.00 70 ASP A N 1
ATOM 541 C CA . ASP A 1 70 ? -7.858 -1.149 -3.789 1.00 91.00 70 ASP A CA 1
ATOM 542 C C . ASP A 1 70 ? -8.658 -2.265 -3.090 1.00 91.00 70 ASP A C 1
ATOM 544 O O . ASP A 1 70 ? -9.392 -2.012 -2.133 1.00 91.00 70 ASP A O 1
ATOM 548 N N . ALA A 1 71 ? -8.418 -3.527 -3.461 1.00 90.44 71 ALA A N 1
ATOM 549 C CA . ALA A 1 71 ? -9.107 -4.693 -2.901 1.00 90.44 71 ALA A CA 1
ATOM 550 C C . ALA A 1 71 ? -8.847 -4.910 -1.399 1.00 90.44 71 ALA A C 1
ATOM 552 O O . ALA A 1 71 ? -9.601 -5.622 -0.735 1.00 90.44 71 ALA A O 1
ATOM 553 N N . THR A 1 72 ? -7.779 -4.321 -0.859 1.00 89.88 72 THR A N 1
ATOM 554 C CA . THR A 1 72 ? -7.413 -4.397 0.566 1.00 89.88 72 THR A CA 1
ATOM 555 C C . THR A 1 72 ? -7.933 -3.208 1.374 1.00 89.88 72 THR A C 1
ATOM 557 O O . THR A 1 72 ? -7.702 -3.132 2.580 1.00 89.88 72 THR A O 1
ATOM 560 N N . GLY A 1 73 ? -8.695 -2.313 0.738 1.00 88.12 73 GLY A N 1
ATOM 561 C CA . GLY A 1 73 ? -9.373 -1.204 1.399 1.00 88.12 73 GLY A CA 1
ATOM 562 C C . GLY A 1 73 ? -8.559 0.084 1.436 1.00 88.12 73 GLY A C 1
ATOM 563 O O . GLY A 1 73 ? -8.707 0.863 2.380 1.00 88.12 73 GLY A O 1
ATOM 564 N N . ALA A 1 74 ? -7.697 0.325 0.443 1.00 88.50 74 ALA A N 1
ATOM 565 C CA . ALA A 1 74 ? -7.077 1.633 0.296 1.00 88.50 74 ALA A CA 1
ATOM 566 C C . ALA A 1 74 ? -8.156 2.698 0.043 1.00 88.50 74 ALA A C 1
ATOM 568 O O . ALA A 1 74 ? -8.897 2.646 -0.932 1.00 88.50 74 ALA A O 1
ATOM 569 N N . SER A 1 75 ? -8.200 3.718 0.893 1.00 86.50 75 SER A N 1
ATOM 570 C CA . SER A 1 75 ? -9.094 4.872 0.754 1.00 86.50 75 SER A CA 1
ATOM 571 C C . SER A 1 75 ? -8.720 5.755 -0.443 1.00 86.50 75 SER A C 1
ATOM 573 O O . SER A 1 75 ? -9.517 6.576 -0.892 1.00 86.50 75 SER A O 1
ATOM 575 N N . SER A 1 76 ? -7.481 5.641 -0.927 1.00 86.25 76 SER A N 1
ATOM 576 C CA . SER A 1 76 ? -6.981 6.312 -2.127 1.00 86.25 76 SER A CA 1
ATOM 577 C C . SER A 1 76 ? -5.754 5.571 -2.641 1.00 86.25 76 SER A C 1
ATOM 579 O O . SER A 1 76 ? -4.863 5.263 -1.848 1.00 86.25 76 SER A O 1
ATOM 581 N N . VAL A 1 77 ? -5.674 5.360 -3.954 1.00 90.00 77 VAL A N 1
ATOM 582 C CA . VAL A 1 77 ? -4.498 4.800 -4.631 1.00 90.00 77 VAL A CA 1
ATOM 583 C C . VAL A 1 77 ? -3.962 5.827 -5.621 1.00 90.00 77 VAL A C 1
ATOM 585 O O . VAL A 1 77 ? -4.709 6.365 -6.434 1.00 90.00 77 VAL A O 1
ATOM 588 N N . GLU A 1 78 ? -2.671 6.128 -5.537 1.00 87.88 78 GLU A N 1
ATOM 589 C CA . GLU A 1 78 ? -2.006 7.119 -6.377 1.00 87.88 78 GLU A CA 1
ATOM 590 C C . GLU A 1 78 ? -0.814 6.492 -7.100 1.00 87.88 78 GLU A C 1
ATOM 592 O O . GLU A 1 78 ? 0.057 5.875 -6.487 1.00 87.88 78 GLU A O 1
ATOM 597 N N . ARG A 1 79 ? -0.771 6.686 -8.419 1.00 86.56 79 ARG A N 1
ATOM 598 C CA . ARG A 1 79 ? 0.355 6.321 -9.280 1.00 86.56 79 ARG A CA 1
ATOM 599 C C . ARG A 1 79 ? 1.276 7.521 -9.442 1.00 86.56 79 ARG A C 1
ATOM 601 O O . ARG A 1 79 ? 0.833 8.592 -9.847 1.00 86.56 79 ARG A O 1
ATOM 608 N N . MET A 1 80 ? 2.566 7.316 -9.225 1.00 82.56 80 MET A N 1
ATOM 609 C CA . MET A 1 80 ? 3.593 8.336 -9.414 1.00 82.56 80 MET A CA 1
ATOM 610 C C . MET A 1 80 ? 4.837 7.733 -10.067 1.00 82.56 80 MET A C 1
ATOM 612 O O . MET A 1 80 ? 5.146 6.56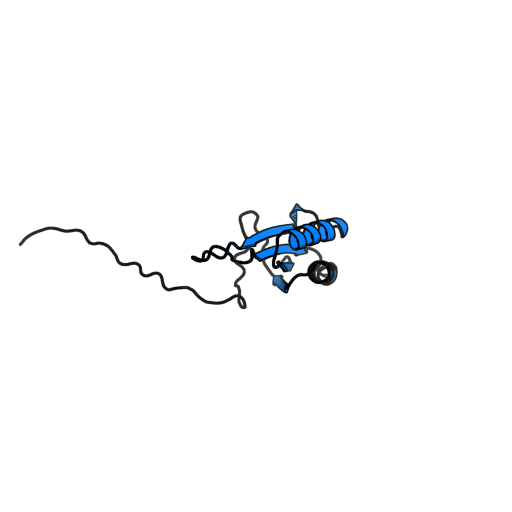0 -9.878 1.00 82.56 80 MET A O 1
ATOM 616 N N . GLN A 1 81 ? 5.553 8.531 -10.855 1.00 75.62 81 GLN A N 1
ATOM 617 C CA . GLN A 1 81 ? 6.870 8.160 -11.374 1.00 75.62 81 GLN A CA 1
ATOM 618 C C . GLN A 1 81 ? 7.924 8.859 -10.526 1.00 75.62 81 GLN A C 1
ATOM 620 O O . GLN A 1 81 ? 7.811 10.057 -10.268 1.00 75.62 81 GLN A O 1
ATOM 625 N N . GLY A 1 82 ? 8.933 8.124 -10.071 1.00 69.81 82 GLY A N 1
ATOM 626 C CA . GLY A 1 82 ? 9.946 8.695 -9.192 1.00 69.81 82 GLY A CA 1
ATOM 627 C C . GLY A 1 82 ? 11.137 7.777 -8.987 1.00 69.81 82 GLY A C 1
ATOM 628 O O . GLY A 1 82 ? 11.100 6.588 -9.298 1.00 69.81 82 GLY A O 1
ATOM 629 N N . GLU A 1 83 ? 12.218 8.341 -8.461 1.00 66.69 83 GLU A N 1
ATOM 630 C CA . GLU A 1 83 ? 13.397 7.561 -8.106 1.00 66.69 83 GLU A CA 1
ATOM 631 C C . GLU A 1 83 ? 13.212 6.946 -6.717 1.00 66.69 83 GLU A C 1
ATOM 633 O O . GLU A 1 83 ? 13.213 7.647 -5.708 1.00 66.69 83 GLU A O 1
ATOM 638 N N . TRP A 1 84 ? 13.055 5.624 -6.649 1.00 71.06 84 TRP A N 1
ATOM 639 C CA . TRP A 1 84 ? 12.966 4.914 -5.376 1.00 71.06 84 TRP A CA 1
ATOM 640 C C . TRP A 1 84 ? 14.293 4.999 -4.612 1.00 71.06 84 TRP A C 1
ATOM 642 O O . TRP A 1 84 ? 15.262 4.329 -4.970 1.00 71.06 84 TRP A O 1
ATOM 652 N N . ARG A 1 85 ? 14.346 5.814 -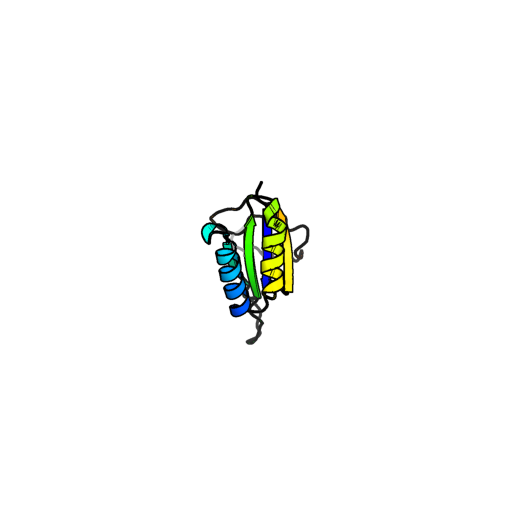3.551 1.00 62.72 85 ARG A N 1
ATOM 653 C CA . ARG A 1 85 ? 15.550 5.992 -2.728 1.00 62.72 85 ARG A CA 1
ATOM 654 C C . ARG A 1 85 ? 15.502 5.190 -1.437 1.00 62.72 85 ARG A C 1
ATOM 656 O O . ARG A 1 85 ? 14.486 5.121 -0.748 1.00 62.72 85 ARG A O 1
ATOM 663 N N . ASP A 1 86 ? 16.648 4.618 -1.072 1.00 55.91 86 ASP A N 1
ATOM 664 C CA . ASP A 1 86 ? 16.740 3.715 0.075 1.00 55.91 86 ASP A CA 1
ATOM 665 C C . ASP A 1 86 ? 16.452 4.429 1.420 1.00 55.91 86 ASP A C 1
ATOM 667 O O . ASP A 1 86 ? 15.867 3.837 2.322 1.00 55.91 86 ASP A O 1
ATOM 671 N N . ALA A 1 87 ? 16.725 5.740 1.508 1.00 52.19 87 ALA A N 1
ATOM 672 C CA . ALA A 1 87 ? 16.728 6.528 2.751 1.00 52.19 87 ALA A CA 1
ATOM 673 C C . ALA A 1 87 ? 15.475 7.393 3.039 1.00 52.19 87 ALA A C 1
ATOM 675 O O . ALA A 1 87 ? 15.522 8.287 3.881 1.00 52.19 87 ALA A O 1
ATOM 676 N N . GLY A 1 88 ? 14.352 7.166 2.366 1.00 50.16 88 GLY A N 1
ATOM 677 C CA . GLY A 1 88 ? 13.124 7.943 2.573 1.00 50.16 88 GLY A CA 1
ATOM 678 C C . GLY A 1 88 ? 12.277 7.928 1.315 1.00 50.16 88 GLY A C 1
ATOM 679 O O . GLY A 1 88 ? 12.740 7.433 0.289 1.00 50.16 88 GLY A O 1
ATOM 680 N N . TRP A 1 89 ? 11.035 8.417 1.386 1.00 48.75 89 TRP A N 1
ATOM 681 C CA . TRP A 1 89 ? 10.264 8.674 0.166 1.00 48.75 89 TRP A CA 1
ATOM 682 C C . TRP A 1 89 ? 11.152 9.420 -0.846 1.00 48.75 89 TRP A C 1
ATOM 684 O O . TRP A 1 89 ? 11.941 10.272 -0.423 1.00 48.75 89 TRP A O 1
ATOM 694 N N . PRO A 1 90 ? 11.044 9.129 -2.156 1.00 46.81 90 PRO A N 1
ATOM 695 C CA . PRO A 1 90 ? 11.562 10.048 -3.159 1.00 46.81 90 PRO A CA 1
ATOM 696 C C . PRO A 1 90 ? 11.085 11.460 -2.809 1.00 46.81 90 PRO A C 1
ATOM 698 O O . PRO A 1 90 ? 9.967 11.622 -2.314 1.00 46.81 90 PRO A O 1
ATOM 701 N N . GLU A 1 91 ? 11.883 12.483 -3.092 1.00 44.31 91 GLU A N 1
ATOM 702 C CA . GLU A 1 91 ? 11.360 13.841 -3.245 1.00 44.31 91 GLU A CA 1
ATOM 703 C C . GLU A 1 91 ? 10.499 13.839 -4.516 1.00 44.31 91 GLU A C 1
ATOM 705 O O . GLU A 1 91 ? 10.896 14.267 -5.592 1.00 44.31 91 GLU A O 1
ATOM 710 N N . ILE A 1 92 ? 9.342 13.189 -4.427 1.00 41.31 92 ILE A N 1
ATOM 711 C CA . ILE A 1 92 ? 8.277 13.297 -5.404 1.00 41.31 92 ILE A CA 1
ATOM 712 C C . ILE A 1 92 ? 7.872 14.755 -5.328 1.00 41.31 92 ILE A C 1
ATOM 714 O O . ILE A 1 92 ? 7.375 15.199 -4.290 1.00 41.31 92 ILE A O 1
ATOM 718 N N . GLU A 1 93 ? 8.098 15.497 -6.410 1.00 37.69 93 GLU A N 1
ATOM 719 C CA . GLU A 1 93 ? 7.417 16.762 -6.635 1.00 37.69 93 GLU A CA 1
ATOM 720 C C . GLU A 1 93 ? 5.924 16.456 -6.601 1.00 37.69 93 GLU A C 1
ATOM 722 O O . GLU A 1 93 ? 5.322 16.038 -7.592 1.00 37.69 93 GLU A O 1
ATOM 727 N N . ALA A 1 94 ? 5.349 16.568 -5.405 1.00 40.75 94 ALA A N 1
ATOM 728 C CA . ALA A 1 94 ? 3.964 16.295 -5.108 1.00 40.75 94 ALA A CA 1
ATOM 729 C C . ALA A 1 94 ? 3.115 17.388 -5.751 1.00 40.75 94 ALA A C 1
ATOM 731 O O . ALA A 1 94 ? 2.518 18.233 -5.082 1.00 40.75 94 ALA A O 1
ATOM 732 N N . THR A 1 95 ? 3.045 17.366 -7.075 1.00 38.00 95 THR A N 1
ATOM 733 C CA . THR A 1 95 ? 2.094 18.135 -7.858 1.00 38.00 95 THR A CA 1
ATOM 734 C C . THR A 1 95 ? 0.747 17.438 -7.677 1.00 38.00 95 THR A C 1
ATOM 736 O O . THR A 1 95 ? 0.281 16.702 -8.536 1.00 38.00 95 THR A O 1
ATOM 739 N N . GLY A 1 96 ? 0.183 17.571 -6.473 1.00 36.50 96 GLY A N 1
ATOM 740 C CA . GLY A 1 96 ? -1.064 16.922 -6.075 1.00 36.50 96 GLY A CA 1
ATOM 741 C C . GLY A 1 96 ? -1.261 16.699 -4.573 1.00 36.50 96 GLY A C 1
ATOM 742 O O . GLY A 1 96 ? -2.405 16.573 -4.150 1.00 36.50 96 GLY A O 1
ATOM 743 N N . MET A 1 97 ? -0.216 16.717 -3.730 1.00 35.47 97 MET A N 1
ATOM 744 C CA . MET A 1 97 ? -0.396 16.594 -2.272 1.00 35.47 97 MET A CA 1
ATOM 745 C C . MET A 1 97 ? -0.149 17.934 -1.579 1.00 35.47 97 MET A C 1
ATOM 747 O O . MET A 1 97 ? 0.965 18.270 -1.209 1.00 35.47 97 MET A O 1
ATOM 751 N N . SER A 1 98 ? -1.232 18.696 -1.413 1.00 34.47 98 SER A N 1
ATOM 752 C CA . SER A 1 98 ? -1.409 19.764 -0.418 1.00 34.47 98 SER A CA 1
ATOM 753 C C . SER A 1 98 ? -0.180 20.637 -0.126 1.00 34.47 98 SER A C 1
ATOM 755 O O . SER A 1 98 ? 0.535 20.445 0.858 1.00 34.47 98 SER A O 1
ATOM 757 N N . ARG A 1 99 ? -0.026 21.716 -0.901 1.00 38.47 99 ARG A N 1
ATOM 758 C CA . ARG A 1 99 ? 0.675 22.916 -0.437 1.00 38.47 99 ARG A CA 1
ATOM 759 C C . ARG A 1 99 ? -0.021 23.446 0.821 1.00 38.47 99 ARG A C 1
ATOM 761 O O . ARG A 1 99 ? -0.993 24.186 0.721 1.00 38.47 99 ARG A O 1
ATOM 768 N N . GLN A 1 100 ? 0.526 23.143 1.992 1.00 32.12 100 GLN A N 1
ATOM 769 C CA . GLN A 1 100 ? 0.489 24.068 3.120 1.00 32.12 100 GLN A CA 1
ATOM 770 C C . GLN A 1 100 ? 1.848 24.062 3.818 1.00 32.12 100 GLN A C 1
ATOM 772 O O . GLN A 1 100 ? 2.022 23.538 4.915 1.00 32.12 100 GLN A O 1
ATOM 777 N N . VAL A 1 101 ? 2.823 24.683 3.154 1.00 32.09 101 VAL A N 1
ATOM 778 C CA . VAL A 1 101 ? 3.971 25.262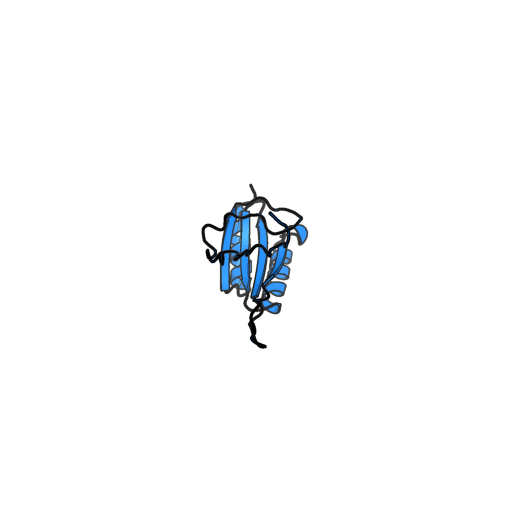 3.848 1.00 32.09 101 VAL A CA 1
ATOM 779 C C . VAL A 1 101 ? 3.427 26.355 4.767 1.00 32.09 101 VAL A C 1
ATOM 781 O O . VAL A 1 101 ? 3.027 27.427 4.321 1.00 32.09 101 VAL A O 1
ATOM 784 N N . ALA A 1 102 ? 3.329 26.065 6.062 1.00 30.05 102 ALA A N 1
ATOM 785 C CA . ALA A 1 102 ? 3.308 27.131 7.047 1.00 30.05 102 ALA A CA 1
ATOM 786 C C . ALA A 1 102 ? 4.651 27.860 6.925 1.00 30.05 102 ALA A C 1
ATOM 788 O O . ALA A 1 102 ? 5.707 27.238 7.050 1.00 30.05 102 ALA A O 1
ATOM 789 N N . SER A 1 103 ? 4.602 29.154 6.619 1.00 31.52 103 SER A N 1
ATOM 790 C CA . SER A 1 103 ? 5.767 30.033 6.571 1.00 31.52 103 SER A CA 1
ATOM 791 C C . SER A 1 103 ? 6.627 29.843 7.828 1.00 31.52 103 SER A C 1
ATOM 793 O O . SER A 1 103 ? 6.082 29.904 8.934 1.00 31.52 103 SER A O 1
ATOM 795 N N . PRO A 1 104 ? 7.949 29.632 7.720 1.00 34.50 104 PRO A N 1
ATOM 796 C CA . PRO A 1 104 ? 8.800 29.648 8.895 1.00 34.50 104 PRO A CA 1
ATOM 797 C C . PRO A 1 104 ? 8.900 31.086 9.411 1.00 34.50 104 PRO A C 1
ATOM 799 O O . PRO A 1 104 ? 9.622 31.915 8.860 1.00 34.50 104 PRO A O 1
ATOM 802 N N . SER A 1 105 ? 8.189 31.376 10.499 1.00 42.78 105 SER A N 1
ATOM 803 C CA . SER A 1 105 ? 8.478 32.512 11.372 1.00 42.78 105 SER A CA 1
ATOM 804 C C . SER A 1 105 ? 9.826 32.272 12.060 1.00 42.78 105 SER A C 1
ATOM 806 O O . SER A 1 105 ? 9.876 31.806 13.195 1.00 42.78 105 SER A O 1
ATOM 808 N N . HIS A 1 106 ? 10.931 32.558 11.370 1.00 37.69 106 HIS A N 1
ATOM 809 C CA . HIS A 1 106 ? 12.224 32.757 12.017 1.00 37.69 106 HIS A CA 1
ATOM 810 C C . HIS A 1 106 ? 12.346 34.232 12.394 1.00 37.69 106 HIS A C 1
ATOM 812 O O . HIS A 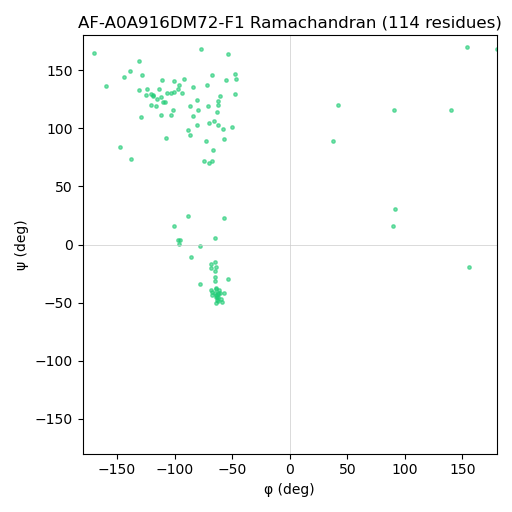1 106 ? 12.689 35.077 11.572 1.00 37.69 106 HIS A O 1
ATOM 818 N N . GLY A 1 107 ? 12.053 34.534 13.658 1.00 40.06 107 GLY A N 1
ATOM 819 C CA . GLY A 1 107 ? 12.652 35.696 14.300 1.00 40.06 107 GLY A CA 1
ATOM 820 C C . GLY A 1 107 ? 14.133 35.409 14.569 1.00 40.06 107 GLY A C 1
ATOM 821 O O . GLY A 1 107 ? 14.453 34.307 15.018 1.00 40.06 107 GLY A O 1
ATOM 822 N N . PRO A 1 108 ? 15.049 36.354 14.327 1.00 41.91 108 PRO A N 1
ATOM 823 C CA . PRO A 1 108 ? 16.366 36.306 14.935 1.00 41.91 108 PRO A CA 1
ATOM 824 C C . PRO A 1 108 ? 16.321 36.982 16.314 1.00 41.91 108 PRO A C 1
ATOM 826 O O . PRO A 1 108 ? 16.001 38.165 16.438 1.00 41.91 108 PRO A O 1
ATOM 829 N N . SER A 1 109 ? 16.643 36.206 17.353 1.00 38.94 109 SER A N 1
ATOM 830 C CA . SER A 1 109 ? 17.052 36.723 18.661 1.00 38.94 109 SER A CA 1
ATOM 831 C C . SER A 1 109 ? 18.250 37.664 18.516 1.00 38.94 109 SER A C 1
ATOM 833 O O . SER A 1 109 ? 19.166 37.406 17.737 1.00 38.94 109 SER A O 1
ATOM 835 N N . ALA A 1 110 ? 18.225 38.734 19.310 1.00 42.75 110 ALA A N 1
ATOM 836 C CA . ALA A 1 110 ? 19.286 39.720 19.488 1.00 42.75 110 ALA A CA 1
ATOM 837 C C . ALA A 1 110 ? 20.650 39.106 19.861 1.00 42.75 110 ALA A C 1
ATOM 839 O O . ALA A 1 110 ? 20.721 37.989 20.380 1.00 42.75 110 ALA A O 1
ATOM 840 N N . PRO A 1 111 ? 21.723 39.899 19.723 1.00 48.16 111 PRO A N 1
ATOM 841 C CA . PRO A 1 111 ? 22.514 40.167 20.922 1.00 48.16 111 PRO A CA 1
ATOM 842 C C . PRO A 1 111 ? 22.819 41.655 21.155 1.00 48.16 111 PRO A C 1
ATOM 844 O O . PRO A 1 111 ? 22.760 42.494 20.259 1.00 48.16 111 PRO A O 1
ATOM 847 N N . ALA A 1 112 ? 23.099 41.931 22.425 1.00 43.00 112 ALA A N 1
ATOM 848 C CA . ALA A 1 112 ? 23.353 43.216 23.046 1.00 43.00 112 ALA A CA 1
ATOM 849 C C . ALA A 1 112 ? 24.763 43.791 22.784 1.00 43.00 112 ALA A C 1
ATOM 851 O O . ALA A 1 112 ? 25.680 43.073 22.393 1.00 43.00 112 ALA A O 1
ATOM 852 N N . ASP A 1 113 ? 24.878 45.071 23.160 1.00 45.28 113 ASP A N 1
ATOM 853 C CA . ASP A 1 113 ? 26.067 45.834 23.575 1.00 45.28 113 ASP A CA 1
ATOM 854 C C . ASP A 1 113 ? 26.916 46.597 22.537 1.00 45.28 113 ASP A C 1
ATOM 856 O O . ASP A 1 113 ? 27.616 46.021 21.711 1.00 45.28 113 ASP A O 1
ATOM 860 N N . ALA A 1 114 ? 26.916 47.933 22.700 1.00 40.56 114 ALA A N 1
ATOM 861 C CA . ALA A 1 114 ? 28.074 48.759 23.096 1.00 40.56 114 ALA A CA 1
ATOM 862 C C . ALA A 1 114 ? 28.184 50.109 22.344 1.00 40.56 114 ALA A C 1
ATOM 864 O O . ALA A 1 114 ? 28.445 50.155 21.150 1.00 40.56 114 ALA A O 1
ATOM 865 N N . ARG A 1 115 ? 28.061 51.193 23.129 1.00 39.88 115 ARG A N 1
ATOM 866 C CA . ARG A 1 115 ? 28.812 52.470 23.092 1.00 39.88 115 ARG A CA 1
ATOM 867 C C . ARG A 1 115 ? 29.112 53.127 21.730 1.00 39.88 115 ARG A C 1
ATOM 869 O O . ARG A 1 115 ? 29.978 52.657 21.002 1.00 39.88 115 ARG A O 1
ATOM 876 N N . SER A 1 116 ? 28.619 54.357 21.547 1.00 45.97 116 SER A N 1
ATOM 877 C CA . SER A 1 116 ? 29.458 55.564 21.681 1.00 45.97 116 SER A CA 1
ATOM 878 C C . SER A 1 116 ? 28.625 56.834 21.797 1.00 45.97 116 SER A C 1
ATOM 880 O O . SER A 1 116 ? 27.509 56.853 21.237 1.00 45.97 116 SER A O 1
#

Solvent-accessible surface area (backbone atoms only — not comparable to full-atom values): 7262 Å² total; per-residue (Å²): 135,36,39,34,42,34,22,34,20,83,29,65,68,44,42,50,52,27,51,54,49,39,42,74,74,67,46,54,67,92,40,47,47,79,42,76,48,74,76,89,59,103,56,101,79,67,80,47,34,23,38,41,36,35,59,38,89,50,78,87,49,47,64,58,56,50,48,46,31,49,78,39,57,31,82,43,77,45,81,45,76,46,65,90,46,96,90,48,81,47,90,57,81,57,88,80,63,76,92,72,81,74,78,81,86,76,78,82,80,82,86,85,89,82,89,132

Sequence (116 aa):
MDTIIAGRFDGFDAAESARERLEACGFPRSSIRVYVDLQRGRSLRRPVRVTVAVRVGDSARDDDAIHVLDATGASSVERMQGEWRDAGWPEIEATGMSRQVASPSHGPSAPADARS

Mean predicted aligned error: 12.44 Å

Secondary structure (DSSP, 8-state):
-EEEEEEEESSHHHHHHHHHHHHHTT--GGGEEEEEE----S-S--PPEEEEEEEESSGGGHHHHHHHHHHTT-SEEEEEEE---TTSS-----TTS---------PPPP------